Protein AF-A0A536P369-F1 (afdb_monomer_lite)

Secondary structure (DSSP, 8-state):
-HHHHHHHHHHHHHHHHHHHHTTBSS---HHHHHHHHHHHHHHHHHHHHH--SHHHHHHHHHHHHHHHHHHHHHS-BS---HHHHHHHHHHHHHHHHHHHHHHHHHHHT---HHHHHTHHHHHHHHHHHHHHHHHHHHHHHHHHS------PPP-

Structure (mmCIF, N/CA/C/O backbone):
data_AF-A0A536P369-F1
#
_entry.id   AF-A0A536P369-F1
#
loop_
_atom_site.group_PDB
_atom_site.id
_atom_site.type_symbol
_atom_site.label_atom_id
_atom_site.label_alt_id
_atom_site.label_comp_id
_atom_site.label_asym_id
_atom_site.label_entity_id
_atom_site.label_seq_id
_atom_site.pdbx_PDB_ins_code
_atom_site.Cartn_x
_atom_site.Cartn_y
_atom_site.Cartn_z
_atom_site.occupancy
_atom_site.B_iso_or_equiv
_atom_site.auth_seq_id
_atom_site.auth_comp_id
_atom_site.auth_asym_id
_atom_site.auth_atom_id
_atom_site.pdbx_PDB_model_num
ATOM 1 N N . MET A 1 1 ? -15.342 5.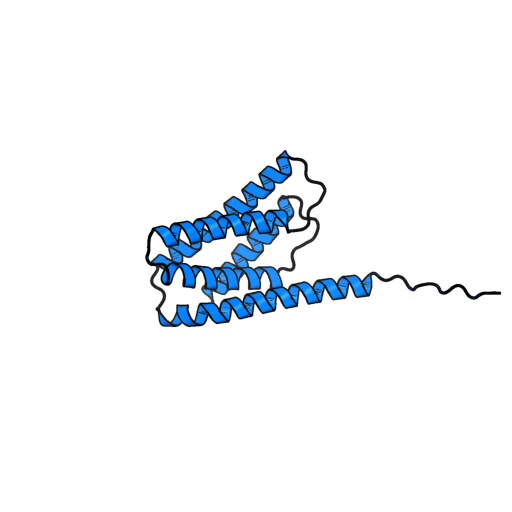474 8.634 1.00 61.41 1 MET A N 1
ATOM 2 C CA . MET A 1 1 ? -15.279 5.214 7.171 1.00 61.41 1 MET A CA 1
ATOM 3 C C . MET A 1 1 ? -14.643 6.342 6.359 1.00 61.41 1 MET A C 1
ATOM 5 O O . MET A 1 1 ? -13.577 6.105 5.811 1.00 61.41 1 MET A O 1
ATOM 9 N N . ALA A 1 2 ? -15.211 7.557 6.303 1.00 72.25 2 ALA A N 1
ATOM 10 C CA . ALA A 1 2 ? -14.681 8.657 5.470 1.00 72.25 2 ALA A CA 1
ATOM 11 C C . ALA A 1 2 ? -13.177 8.937 5.672 1.00 72.25 2 ALA A C 1
ATOM 13 O O . ALA A 1 2 ? -12.438 9.120 4.711 1.00 72.25 2 ALA A O 1
ATOM 14 N N . ARG A 1 3 ? -12.695 8.865 6.918 1.00 73.44 3 ARG A N 1
ATOM 15 C CA . ARG A 1 3 ? -11.269 9.004 7.244 1.00 73.44 3 ARG A CA 1
ATOM 16 C C . ARG A 1 3 ? -10.388 7.880 6.681 1.00 73.44 3 ARG A C 1
ATOM 18 O O . ARG A 1 3 ? -9.329 8.175 6.153 1.00 73.44 3 ARG A O 1
ATOM 25 N N . ALA A 1 4 ? -10.826 6.622 6.747 1.00 73.19 4 ALA A N 1
ATOM 26 C CA . ALA A 1 4 ? -10.079 5.486 6.190 1.00 73.19 4 ALA A CA 1
ATOM 27 C C . ALA A 1 4 ? -10.046 5.522 4.652 1.00 73.19 4 ALA A C 1
ATOM 29 O O . ALA A 1 4 ? -9.069 5.108 4.034 1.00 73.19 4 ALA A O 1
ATOM 30 N N . VAL A 1 5 ? -11.102 6.057 4.028 1.00 75.75 5 VAL A N 1
ATOM 31 C CA . VAL A 1 5 ? -11.119 6.331 2.586 1.00 75.75 5 VAL A CA 1
ATOM 32 C C . VAL A 1 5 ? -10.119 7.433 2.247 1.00 75.75 5 VAL A C 1
ATOM 34 O O . VAL A 1 5 ? -9.300 7.236 1.359 1.00 75.75 5 VAL A O 1
ATOM 37 N N . LEU A 1 6 ? -10.121 8.551 2.984 1.00 76.56 6 LEU A N 1
ATOM 38 C CA . LEU A 1 6 ? -9.133 9.621 2.809 1.00 76.56 6 LEU A CA 1
ATOM 39 C C . LEU A 1 6 ? -7.701 9.104 2.983 1.00 76.56 6 LEU A C 1
ATOM 41 O O . LEU A 1 6 ? -6.860 9.387 2.141 1.00 76.56 6 LEU A O 1
ATOM 45 N N . GLU A 1 7 ? -7.436 8.298 4.011 1.00 80.06 7 GLU A N 1
ATOM 46 C CA . GLU A 1 7 ? -6.123 7.680 4.228 1.00 80.06 7 GLU A CA 1
ATOM 47 C C . GLU A 1 7 ? -5.754 6.714 3.095 1.00 80.06 7 GLU A C 1
ATOM 49 O O . GLU A 1 7 ? -4.629 6.738 2.602 1.00 80.06 7 GLU A O 1
ATOM 54 N N . GLY A 1 8 ? -6.704 5.916 2.606 1.00 80.31 8 GLY A N 1
ATOM 55 C CA . GLY A 1 8 ? -6.472 5.070 1.437 1.00 80.31 8 GLY A CA 1
ATOM 56 C C . GLY A 1 8 ? -6.170 5.870 0.170 1.00 80.31 8 GLY A C 1
ATOM 57 O O . GLY A 1 8 ? -5.311 5.471 -0.613 1.00 80.31 8 GLY A O 1
ATOM 58 N N . VAL A 1 9 ? -6.810 7.028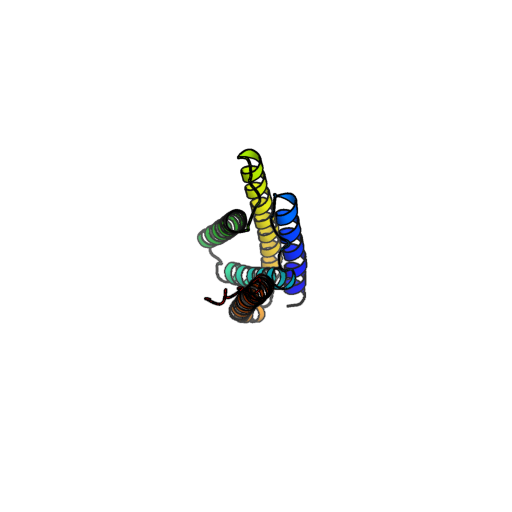 -0.017 1.00 82.62 9 VAL A N 1
ATOM 59 C CA . VAL A 1 9 ? -6.515 7.947 -1.124 1.00 82.62 9 VAL A CA 1
ATOM 60 C C . VAL A 1 9 ? -5.127 8.565 -0.968 1.00 82.62 9 VAL A C 1
ATOM 62 O O . VAL A 1 9 ? -4.339 8.506 -1.912 1.00 82.62 9 VAL A O 1
ATOM 65 N N . THR A 1 10 ? -4.788 9.106 0.206 1.00 84.00 10 THR A N 1
ATOM 66 C CA . THR A 1 10 ? -3.491 9.763 0.434 1.00 84.00 10 THR A CA 1
ATOM 67 C C . THR A 1 10 ? -2.337 8.777 0.322 1.00 84.00 10 THR A C 1
ATOM 69 O O . THR A 1 10 ? -1.383 9.027 -0.414 1.00 84.00 10 THR A O 1
ATOM 72 N N . PHE A 1 11 ? -2.429 7.627 0.989 1.00 86.00 11 PHE A N 1
ATOM 73 C CA . PHE A 1 11 ? -1.375 6.619 0.942 1.00 86.00 11 PHE A CA 1
ATOM 74 C C . PHE A 1 11 ? -1.366 5.837 -0.371 1.00 86.00 11 PHE A C 1
ATOM 76 O O . PHE A 1 11 ? -0.297 5.443 -0.824 1.00 86.00 11 PHE A O 1
ATOM 83 N N . GLY A 1 12 ? -2.512 5.668 -1.036 1.00 83.88 12 GLY A N 1
ATOM 84 C CA . GLY A 1 12 ? -2.571 5.114 -2.388 1.00 83.88 12 GLY A CA 1
ATOM 85 C C . GLY A 1 12 ? -1.884 6.017 -3.416 1.00 83.88 12 GLY A C 1
ATOM 86 O O . GLY A 1 12 ? -1.165 5.518 -4.284 1.00 83.88 12 GLY A O 1
ATOM 87 N N . ALA A 1 13 ? -2.045 7.338 -3.290 1.00 83.31 13 ALA A N 1
ATOM 88 C CA . ALA A 1 13 ? -1.331 8.317 -4.105 1.00 83.31 13 ALA A CA 1
ATOM 89 C C . ALA A 1 13 ? 0.171 8.344 -3.780 1.00 83.31 13 ALA A C 1
ATOM 91 O O . ALA A 1 13 ? 0.992 8.309 -4.695 1.00 83.31 13 ALA A O 1
ATOM 92 N N . ALA A 1 14 ? 0.540 8.328 -2.494 1.00 85.50 14 ALA A N 1
ATOM 93 C CA . ALA A 1 14 ? 1.938 8.268 -2.069 1.00 85.50 14 ALA A CA 1
ATOM 94 C C . ALA A 1 14 ? 2.630 6.982 -2.551 1.00 85.50 14 ALA A C 1
ATOM 96 O O . ALA A 1 14 ? 3.742 7.039 -3.063 1.00 85.50 14 ALA A O 1
ATOM 97 N N . LEU A 1 15 ? 1.951 5.833 -2.480 1.00 86.62 15 LEU A N 1
ATOM 98 C CA . LEU A 1 15 ? 2.443 4.560 -3.009 1.00 86.62 15 LEU A CA 1
ATOM 99 C C . LEU A 1 15 ? 2.676 4.627 -4.522 1.00 86.62 15 LEU A C 1
ATOM 101 O O . LEU A 1 15 ? 3.707 4.168 -5.013 1.00 86.62 15 LEU A O 1
ATOM 105 N N . ALA A 1 16 ? 1.736 5.217 -5.266 1.00 85.44 16 ALA A N 1
ATOM 106 C CA . ALA A 1 16 ? 1.886 5.427 -6.703 1.00 85.44 16 ALA A CA 1
ATOM 107 C C . ALA A 1 16 ? 3.068 6.348 -7.031 1.00 85.44 16 ALA A C 1
ATOM 109 O O . ALA A 1 16 ? 3.819 6.057 -7.963 1.00 85.44 16 ALA A O 1
ATOM 110 N N . LEU A 1 17 ? 3.270 7.405 -6.241 1.00 85.06 17 LEU A N 1
ATOM 111 C CA . LEU A 1 17 ? 4.402 8.313 -6.383 1.00 85.06 17 LEU A CA 1
ATOM 112 C C . LEU A 1 17 ? 5.731 7.606 -6.097 1.00 85.06 17 LEU A C 1
ATOM 114 O O . LEU A 1 17 ? 6.621 7.642 -6.942 1.00 85.06 17 LEU A O 1
ATOM 118 N N . VAL A 1 18 ? 5.845 6.913 -4.957 1.00 86.50 18 VAL A N 1
ATOM 119 C CA . VAL A 1 18 ? 7.043 6.144 -4.581 1.00 86.50 18 VAL A CA 1
ATOM 120 C C . VAL A 1 18 ? 7.365 5.109 -5.653 1.00 86.50 18 VAL A C 1
ATOM 122 O O . VAL A 1 18 ? 8.519 4.984 -6.061 1.00 86.50 18 VAL A O 1
ATOM 125 N N . HIS A 1 19 ? 6.358 4.409 -6.182 1.00 86.50 19 HIS A N 1
ATOM 126 C CA . HIS A 1 19 ? 6.558 3.472 -7.282 1.00 86.50 19 HIS A CA 1
ATOM 127 C C . HIS A 1 19 ? 7.084 4.160 -8.551 1.00 86.50 19 HIS A C 1
ATOM 129 O O . HIS A 1 19 ? 8.002 3.637 -9.180 1.00 86.50 19 HIS A O 1
ATOM 135 N N . ALA A 1 20 ? 6.542 5.326 -8.912 1.00 84.19 20 ALA A N 1
ATOM 136 C CA . ALA A 1 20 ? 6.959 6.070 -10.098 1.00 84.19 20 ALA A CA 1
ATOM 137 C C . ALA A 1 20 ? 8.410 6.574 -10.002 1.00 84.19 20 ALA A C 1
ATOM 139 O O . ALA A 1 20 ? 9.172 6.400 -10.952 1.00 84.19 20 ALA A O 1
ATOM 140 N N . ILE A 1 21 ? 8.812 7.138 -8.858 1.00 85.56 21 ILE A N 1
ATOM 141 C CA . ILE A 1 21 ? 10.167 7.688 -8.667 1.00 85.56 21 ILE A CA 1
ATOM 142 C C . ILE A 1 21 ? 11.232 6.601 -8.466 1.00 85.56 21 ILE A C 1
ATOM 144 O O . ILE A 1 21 ? 12.400 6.823 -8.763 1.00 85.56 21 ILE A O 1
ATOM 148 N N . SER A 1 22 ? 10.841 5.407 -8.009 1.00 83.81 22 SER A N 1
ATOM 149 C CA . SER A 1 22 ? 11.753 4.279 -7.748 1.00 83.81 22 SER A CA 1
ATOM 150 C C . SER A 1 22 ? 11.860 3.287 -8.915 1.00 83.81 22 SER A C 1
ATOM 152 O O . SER A 1 22 ? 12.077 2.091 -8.711 1.00 83.81 22 SER A O 1
ATOM 154 N N . GLY A 1 23 ? 11.665 3.758 -10.150 1.00 78.94 23 GLY A N 1
ATOM 155 C CA . GLY A 1 23 ? 11.860 2.947 -11.357 1.00 78.94 23 GLY A CA 1
ATOM 156 C C . GLY A 1 23 ? 10.687 2.032 -11.724 1.00 78.94 23 GLY A C 1
ATOM 157 O O . GLY A 1 23 ? 10.885 1.004 -12.380 1.00 78.94 23 GLY A O 1
ATOM 158 N N . GLY A 1 24 ? 9.465 2.381 -11.314 1.00 82.00 24 GLY A N 1
ATOM 159 C CA . GLY A 1 24 ? 8.243 1.672 -11.687 1.00 82.00 24 GLY A CA 1
ATOM 160 C C . GLY A 1 24 ? 8.047 1.593 -13.201 1.00 82.00 24 GLY A C 1
ATOM 161 O O . GLY A 1 24 ? 8.192 2.579 -13.929 1.00 82.00 24 GLY A O 1
ATOM 162 N N . ARG A 1 25 ? 7.731 0.394 -13.699 1.00 82.69 25 ARG A N 1
ATOM 163 C CA . ARG A 1 25 ? 7.597 0.156 -15.144 1.00 82.69 25 ARG A CA 1
ATOM 164 C C . ARG A 1 25 ? 6.253 0.633 -15.695 1.00 82.69 25 ARG A C 1
ATOM 166 O O . ARG A 1 25 ? 6.193 1.047 -16.850 1.00 82.69 25 ARG A O 1
ATOM 173 N N . PHE A 1 26 ? 5.198 0.582 -14.882 1.00 79.81 26 PHE A N 1
ATOM 174 C CA . PHE A 1 26 ? 3.829 0.916 -15.274 1.00 79.81 26 PHE A CA 1
ATOM 175 C C . PHE A 1 26 ? 3.146 1.779 -14.212 1.00 79.81 26 PHE A C 1
ATOM 177 O O . PHE A 1 26 ? 3.434 1.663 -13.024 1.00 79.81 26 PHE A O 1
ATOM 184 N N . ALA A 1 27 ? 2.195 2.615 -14.633 1.00 77.88 27 ALA A N 1
ATOM 185 C CA . ALA A 1 27 ? 1.363 3.362 -13.698 1.00 77.88 27 ALA A CA 1
ATOM 186 C C . ALA A 1 27 ? 0.463 2.406 -12.899 1.00 77.88 27 ALA A C 1
ATOM 188 O O . ALA A 1 27 ? -0.236 1.565 -13.477 1.00 77.88 27 ALA A O 1
ATOM 189 N N . LEU A 1 28 ? 0.455 2.557 -11.573 1.00 81.50 28 LEU A N 1
ATOM 190 C CA . LEU A 1 28 ? -0.405 1.750 -10.716 1.00 81.50 28 LEU A CA 1
ATOM 191 C C . LEU A 1 28 ? -1.889 2.073 -10.968 1.00 81.50 28 LEU A C 1
ATOM 193 O O . LEU A 1 28 ? -2.254 3.231 -11.195 1.00 81.50 28 LEU A O 1
ATOM 197 N N . PRO A 1 29 ? -2.781 1.068 -10.931 1.00 82.12 29 PRO A N 1
ATOM 198 C CA . PRO A 1 29 ? -4.215 1.299 -11.023 1.00 82.12 29 PRO A CA 1
ATOM 199 C C . PRO A 1 29 ? -4.719 2.016 -9.762 1.00 82.12 29 PRO A C 1
ATOM 201 O O . PRO A 1 29 ? -5.038 1.353 -8.780 1.00 82.12 29 PRO A O 1
ATOM 204 N N . LEU A 1 30 ? -4.838 3.352 -9.821 1.00 77.81 30 LEU A N 1
ATOM 205 C CA . LEU A 1 30 ? -5.187 4.200 -8.669 1.00 77.81 30 LEU A CA 1
ATOM 206 C C . LEU A 1 30 ? -6.393 3.688 -7.873 1.00 77.81 30 LEU A C 1
ATOM 208 O O . LEU A 1 30 ? -6.336 3.620 -6.660 1.00 77.81 30 LEU A O 1
ATOM 212 N N . VAL A 1 31 ? -7.475 3.285 -8.544 1.00 77.56 31 VAL A N 1
ATOM 213 C CA . VAL A 1 31 ? -8.687 2.797 -7.859 1.00 77.56 31 VAL A CA 1
ATOM 214 C C . VAL A 1 31 ? -8.421 1.516 -7.061 1.00 77.56 31 VAL A C 1
ATOM 216 O O . VAL A 1 31 ? -8.923 1.356 -5.954 1.00 77.56 31 VAL A O 1
ATOM 219 N N . ALA A 1 32 ? -7.627 0.595 -7.609 1.00 77.62 32 ALA A N 1
ATOM 220 C CA . ALA A 1 32 ? -7.300 -0.643 -6.913 1.00 77.62 32 ALA A CA 1
ATOM 221 C C . ALA A 1 32 ? -6.295 -0.391 -5.781 1.00 77.62 32 ALA A C 1
ATOM 223 O O . ALA A 1 32 ? -6.427 -0.986 -4.716 1.00 77.62 32 ALA A O 1
ATOM 224 N N . THR A 1 33 ? -5.326 0.512 -5.971 1.00 81.56 33 THR A N 1
ATOM 225 C CA . THR A 1 33 ? -4.373 0.856 -4.910 1.00 81.56 33 THR A CA 1
ATOM 226 C C . THR A 1 33 ? -5.038 1.604 -3.765 1.00 81.56 33 THR A C 1
ATOM 228 O O . THR A 1 33 ? -4.754 1.291 -2.615 1.00 81.56 33 THR A O 1
ATOM 231 N N . THR A 1 34 ? -5.952 2.536 -4.038 1.00 83.69 34 THR A N 1
ATOM 232 C CA . THR A 1 34 ? -6.676 3.239 -2.974 1.00 83.69 34 THR A CA 1
ATOM 233 C C . THR A 1 34 ? -7.595 2.302 -2.203 1.00 83.69 34 THR A C 1
ATOM 235 O O . THR A 1 34 ? -7.555 2.339 -0.977 1.00 83.69 34 THR A O 1
ATOM 238 N N . LEU A 1 35 ? -8.336 1.401 -2.872 1.00 82.50 35 LEU A N 1
ATOM 239 C CA . LEU A 1 35 ? -9.090 0.357 -2.163 1.00 82.50 35 LEU A CA 1
ATOM 240 C C . LEU A 1 35 ? -8.153 -0.494 -1.293 1.00 82.50 35 LEU A C 1
ATOM 242 O O . LEU A 1 35 ? -8.411 -0.654 -0.104 1.00 82.50 35 LEU A O 1
ATOM 246 N N . ALA A 1 36 ? -7.056 -1.011 -1.854 1.00 82.81 36 ALA A N 1
ATOM 247 C CA . ALA A 1 36 ? -6.123 -1.852 -1.104 1.00 82.81 36 ALA A CA 1
ATOM 248 C C . ALA A 1 36 ? -5.590 -1.139 0.149 1.00 82.81 36 ALA A C 1
ATOM 250 O O . ALA A 1 36 ? -5.583 -1.731 1.227 1.00 82.81 36 ALA A O 1
ATOM 251 N N . MET A 1 37 ? -5.227 0.143 0.031 1.00 84.81 37 MET A N 1
ATOM 252 C CA . MET A 1 37 ? -4.762 0.941 1.168 1.00 84.81 37 MET A CA 1
ATOM 253 C C . MET A 1 37 ? -5.882 1.229 2.173 1.00 84.81 37 MET A C 1
ATOM 255 O O . MET A 1 37 ? -5.645 1.121 3.371 1.00 84.81 37 MET A O 1
ATOM 259 N N . THR A 1 38 ? -7.114 1.505 1.729 1.00 82.81 38 THR A N 1
ATOM 260 C CA . THR A 1 38 ? -8.269 1.639 2.637 1.00 82.81 38 THR A CA 1
ATOM 261 C C . THR A 1 38 ? -8.513 0.351 3.425 1.00 82.81 38 THR A C 1
ATOM 263 O O . THR A 1 38 ? -8.736 0.404 4.634 1.00 82.81 38 THR A O 1
ATOM 266 N N . GLY A 1 39 ? -8.444 -0.810 2.769 1.00 80.94 39 GLY A N 1
ATOM 267 C CA . GLY A 1 39 ? -8.556 -2.104 3.438 1.00 80.94 39 GLY A CA 1
ATOM 268 C C . GLY A 1 39 ? -7.408 -2.348 4.420 1.00 80.94 39 GLY A C 1
ATOM 269 O O . GLY A 1 39 ? -7.650 -2.706 5.569 1.00 80.94 39 GLY A O 1
ATOM 270 N N . ALA A 1 40 ? -6.165 -2.072 4.019 1.00 83.88 40 ALA A N 1
ATOM 271 C CA . ALA A 1 40 ? -5.006 -2.188 4.903 1.00 83.88 40 ALA A CA 1
ATOM 272 C C . ALA A 1 40 ? -5.142 -1.304 6.157 1.00 83.88 40 ALA A C 1
ATOM 274 O O . ALA A 1 40 ? -4.899 -1.785 7.264 1.00 83.88 40 ALA A O 1
ATOM 275 N N . SER A 1 41 ? -5.608 -0.056 6.009 1.00 81.88 41 SER A N 1
ATOM 276 C CA . SER A 1 41 ? -5.870 0.848 7.138 1.00 81.88 41 SER A CA 1
ATOM 277 C C . SER A 1 41 ? -6.881 0.251 8.113 1.00 81.88 41 SER A C 1
ATOM 279 O O . SER A 1 41 ? -6.643 0.228 9.318 1.00 81.88 41 SER A O 1
ATOM 281 N N . LEU A 1 42 ? -8.003 -0.260 7.600 1.00 80.50 42 LEU A N 1
ATOM 282 C CA . LEU A 1 42 ? -9.053 -0.863 8.420 1.00 80.50 42 LEU A CA 1
ATOM 283 C C . LEU A 1 42 ? -8.562 -2.126 9.154 1.00 80.50 42 LEU A C 1
ATOM 285 O O . LEU A 1 42 ? -8.832 -2.266 10.348 1.00 80.50 42 LEU A O 1
ATOM 289 N N . LEU A 1 43 ? -7.807 -3.004 8.479 1.00 82.06 43 LEU A N 1
ATOM 290 C CA . LEU A 1 43 ? -7.216 -4.203 9.094 1.00 82.06 43 LEU A CA 1
ATOM 291 C C . LEU A 1 43 ? -6.229 -3.853 10.203 1.00 82.06 43 LEU A C 1
ATOM 293 O O . LEU A 1 43 ? -6.303 -4.439 11.278 1.00 82.06 43 LEU A O 1
ATOM 297 N N . LEU A 1 44 ? -5.319 -2.908 9.962 1.00 80.44 44 LEU A N 1
ATOM 298 C CA . LEU A 1 44 ? -4.313 -2.517 10.949 1.00 80.44 44 LEU A CA 1
ATOM 299 C C . LEU A 1 44 ? -4.941 -1.842 12.166 1.00 80.44 44 LEU A C 1
ATOM 301 O O . LEU A 1 44 ? -4.557 -2.157 13.288 1.00 80.44 44 LEU A O 1
ATOM 305 N N . ILE A 1 45 ? -5.932 -0.964 11.969 1.00 79.00 45 ILE A N 1
ATOM 306 C CA . ILE A 1 45 ? -6.675 -0.359 13.085 1.00 79.00 45 ILE A CA 1
ATOM 307 C C . ILE A 1 45 ? -7.343 -1.453 13.924 1.00 79.00 45 ILE A C 1
ATOM 309 O O . ILE A 1 45 ? -7.290 -1.398 15.152 1.00 79.00 45 ILE A O 1
ATOM 313 N N . ALA A 1 46 ? -7.942 -2.455 13.278 1.00 79.31 46 ALA A N 1
ATOM 314 C CA . ALA A 1 46 ? -8.550 -3.574 13.983 1.00 79.31 46 ALA A CA 1
ATOM 315 C C . ALA A 1 46 ? -7.523 -4.427 14.734 1.00 79.31 46 ALA A C 1
ATOM 317 O O . ALA A 1 46 ? -7.698 -4.662 15.929 1.00 79.31 46 ALA A O 1
ATOM 318 N N . LEU A 1 47 ? -6.420 -4.803 14.080 1.00 77.50 47 LEU A N 1
ATOM 319 C CA . LEU A 1 47 ? -5.342 -5.568 14.705 1.00 77.50 47 LEU A CA 1
ATOM 320 C C . LEU A 1 47 ? -4.773 -4.837 15.923 1.00 77.50 47 LEU A C 1
ATOM 322 O O . LEU A 1 47 ? -4.688 -5.416 16.997 1.00 77.50 47 LEU A O 1
ATOM 326 N N . VAL A 1 48 ? -4.414 -3.560 15.788 1.00 78.12 48 VAL A N 1
ATOM 327 C CA . VAL A 1 48 ? -3.801 -2.791 16.884 1.00 78.12 48 VAL A CA 1
ATOM 328 C C . VAL A 1 48 ? -4.725 -2.714 18.103 1.00 78.12 48 VAL A C 1
ATOM 330 O O . VAL A 1 48 ? -4.243 -2.728 19.232 1.00 78.12 48 VAL A O 1
ATOM 333 N N . ARG A 1 49 ? -6.049 -2.676 17.907 1.00 74.69 49 ARG A N 1
ATOM 334 C CA . ARG A 1 49 ? -7.010 -2.665 19.021 1.00 74.69 49 ARG A CA 1
ATOM 335 C C . ARG A 1 49 ? -7.216 -4.027 19.674 1.00 74.69 49 ARG A C 1
ATOM 337 O O . ARG A 1 49 ? -7.419 -4.075 20.882 1.00 74.69 49 ARG A O 1
ATOM 344 N N . GLU A 1 50 ? -7.169 -5.108 18.901 1.00 72.81 50 GLU A N 1
ATOM 345 C CA . GLU A 1 50 ? -7.274 -6.478 19.425 1.00 72.81 50 GLU A CA 1
ATOM 346 C C . GLU A 1 50 ? -5.993 -6.890 20.184 1.00 72.81 50 GLU A C 1
ATOM 348 O O . GLU A 1 50 ? -6.010 -7.734 21.081 1.00 72.81 50 GLU A O 1
ATOM 353 N N . LEU A 1 51 ? -4.855 -6.288 19.829 1.00 69.38 51 LEU A N 1
ATOM 354 C CA . LEU A 1 51 ? -3.525 -6.657 20.302 1.00 69.38 51 LEU A CA 1
ATOM 355 C C . LEU A 1 51 ? -3.045 -5.722 21.425 1.00 69.38 51 LEU A C 1
ATOM 357 O O . LEU A 1 51 ? -2.012 -5.074 21.310 1.00 69.38 51 LEU A O 1
ATOM 361 N N . ALA A 1 52 ? -3.753 -5.698 22.557 1.00 58.69 52 ALA A N 1
ATOM 362 C CA . ALA A 1 52 ? -3.387 -4.917 23.753 1.00 58.69 52 ALA A CA 1
ATOM 363 C C . ALA A 1 52 ? -2.092 -5.386 24.480 1.00 58.69 52 ALA A C 1
ATOM 365 O O . ALA A 1 52 ? -1.845 -5.005 25.619 1.00 58.69 52 ALA A O 1
ATOM 366 N N . SER A 1 53 ? -1.263 -6.229 23.855 1.00 67.44 53 SER A N 1
ATOM 367 C CA . SER A 1 53 ? -0.062 -6.848 24.438 1.00 67.44 53 SER A CA 1
ATOM 368 C C . SER A 1 53 ? 1.204 -6.370 23.714 1.00 67.44 53 SER A C 1
ATOM 370 O O . SER A 1 53 ? 1.277 -6.424 22.487 1.00 67.44 53 SER A O 1
ATOM 372 N N . GLU A 1 54 ? 2.235 -5.959 24.465 1.00 62.78 54 GLU A N 1
ATOM 373 C CA . GLU A 1 54 ? 3.489 -5.389 23.927 1.00 62.78 54 GLU A CA 1
ATOM 374 C C . GLU A 1 54 ? 4.185 -6.279 22.885 1.00 62.78 54 GLU A C 1
ATOM 376 O O . GLU A 1 54 ? 4.589 -5.800 21.825 1.00 62.78 54 GLU A O 1
ATOM 381 N N . ARG A 1 55 ? 4.266 -7.597 23.126 1.00 62.97 55 ARG A N 1
ATOM 382 C CA . ARG A 1 55 ? 4.872 -8.547 22.170 1.00 62.97 55 ARG A CA 1
ATOM 383 C C . ARG A 1 55 ? 4.121 -8.596 20.838 1.00 62.97 55 ARG A C 1
ATOM 385 O O . ARG A 1 55 ? 4.729 -8.808 19.791 1.00 62.97 55 ARG A O 1
ATOM 392 N N . ARG A 1 56 ? 2.802 -8.393 20.865 1.00 67.12 56 ARG A N 1
ATOM 393 C CA . ARG A 1 56 ? 1.952 -8.412 19.670 1.00 67.12 56 ARG A CA 1
ATOM 394 C C . ARG A 1 56 ? 2.030 -7.096 18.892 1.00 67.12 56 ARG A C 1
ATOM 396 O O . ARG A 1 56 ? 1.985 -7.142 17.667 1.00 67.12 56 ARG A O 1
ATOM 403 N N . SER A 1 57 ? 2.269 -5.964 19.558 1.00 70.69 57 SER A N 1
ATOM 404 C CA . SER A 1 57 ? 2.598 -4.696 18.884 1.00 70.69 57 SER A CA 1
ATOM 405 C C . SER A 1 57 ? 3.878 -4.801 18.050 1.00 70.69 57 SER A C 1
ATOM 407 O O . SER A 1 57 ? 3.889 -4.364 16.901 1.00 70.69 57 SER A O 1
ATOM 409 N N . GLY A 1 58 ? 4.923 -5.462 18.566 1.00 76.81 58 GLY A N 1
ATOM 410 C CA . GLY A 1 58 ? 6.149 -5.731 17.800 1.00 76.81 58 GLY A CA 1
ATOM 411 C C . GLY A 1 58 ? 5.896 -6.532 16.516 1.00 76.81 58 GLY A C 1
ATOM 412 O O . GLY A 1 58 ? 6.444 -6.212 15.462 1.00 76.81 58 GLY A O 1
ATOM 413 N N . ALA A 1 59 ? 4.999 -7.522 16.575 1.00 80.75 59 ALA A N 1
ATOM 414 C CA . ALA A 1 59 ? 4.626 -8.325 15.411 1.00 80.75 59 ALA A CA 1
ATOM 415 C C . ALA A 1 59 ? 3.895 -7.506 14.332 1.00 80.75 59 ALA A C 1
ATOM 417 O O . ALA A 1 59 ? 4.153 -7.704 13.147 1.00 80.75 59 ALA A O 1
ATOM 418 N N . VAL A 1 60 ? 3.029 -6.558 14.716 1.00 82.94 60 VAL A N 1
ATOM 419 C CA . VAL A 1 60 ? 2.349 -5.659 13.761 1.00 82.94 60 VAL A CA 1
ATOM 420 C C . VAL A 1 60 ? 3.347 -4.751 13.054 1.00 82.94 60 VAL A C 1
ATOM 422 O O . VAL A 1 60 ? 3.268 -4.581 11.836 1.00 82.94 60 VAL A O 1
ATOM 425 N N . ILE A 1 61 ? 4.305 -4.201 13.804 1.00 84.75 61 ILE A N 1
ATOM 426 C CA . ILE A 1 61 ? 5.376 -3.370 13.246 1.00 84.75 61 ILE A CA 1
ATOM 427 C C . ILE A 1 61 ? 6.161 -4.189 12.213 1.00 84.75 61 ILE A C 1
ATOM 429 O O . ILE A 1 61 ? 6.230 -3.802 11.045 1.00 84.75 61 ILE A O 1
ATOM 433 N N . ALA A 1 62 ? 6.664 -5.362 12.610 1.00 86.12 62 ALA A N 1
ATOM 434 C CA . ALA A 1 62 ? 7.432 -6.242 11.732 1.00 86.12 62 ALA A CA 1
ATOM 435 C C . ALA A 1 62 ? 6.639 -6.662 10.482 1.00 86.12 62 ALA A C 1
ATOM 437 O O . ALA A 1 62 ? 7.166 -6.600 9.372 1.00 86.12 62 ALA A O 1
ATOM 438 N N . ALA A 1 63 ? 5.361 -7.023 10.636 1.00 85.12 63 ALA A N 1
ATOM 439 C CA . ALA A 1 63 ? 4.497 -7.407 9.523 1.00 85.12 63 ALA A CA 1
ATOM 440 C C . ALA A 1 63 ? 4.262 -6.253 8.535 1.00 85.12 63 ALA A C 1
ATOM 442 O O . ALA A 1 63 ? 4.265 -6.474 7.326 1.00 85.12 63 ALA A O 1
ATOM 443 N N . THR A 1 64 ? 4.102 -5.022 9.028 1.00 85.94 64 THR A N 1
ATOM 444 C CA . THR A 1 64 ? 3.886 -3.840 8.174 1.00 85.94 64 THR A CA 1
ATOM 445 C C . THR A 1 64 ? 5.148 -3.503 7.377 1.00 85.94 64 THR A C 1
ATOM 447 O O . THR A 1 64 ? 5.070 -3.263 6.171 1.00 85.94 64 THR A O 1
ATOM 450 N N . PHE A 1 65 ? 6.321 -3.558 8.015 1.00 87.56 65 PHE A N 1
ATOM 451 C CA . PHE A 1 65 ? 7.602 -3.380 7.325 1.00 87.56 65 PHE A CA 1
ATOM 452 C C . PHE A 1 65 ? 7.858 -4.482 6.294 1.00 87.56 65 PHE A C 1
ATOM 454 O O . PHE A 1 65 ? 8.204 -4.185 5.150 1.00 87.56 65 PHE A O 1
ATOM 461 N N . ALA A 1 66 ? 7.628 -5.745 6.665 1.00 86.81 66 ALA A N 1
ATOM 462 C CA . ALA A 1 66 ? 7.754 -6.872 5.749 1.00 86.81 66 ALA A CA 1
ATOM 463 C C . ALA A 1 66 ? 6.817 -6.716 4.542 1.00 86.81 66 ALA A C 1
ATOM 465 O O . ALA A 1 66 ? 7.251 -6.893 3.407 1.00 86.81 66 ALA A O 1
ATOM 466 N N . ALA A 1 67 ? 5.563 -6.303 4.761 1.00 85.94 67 ALA A N 1
ATOM 467 C CA . ALA A 1 67 ? 4.624 -6.020 3.680 1.00 85.94 67 ALA A CA 1
ATOM 468 C C . ALA A 1 67 ? 5.130 -4.898 2.755 1.00 85.94 67 ALA A C 1
ATOM 470 O O . ALA A 1 67 ? 5.073 -5.053 1.537 1.00 85.94 67 ALA A O 1
ATOM 471 N N . GLY A 1 68 ? 5.684 -3.810 3.304 1.00 85.56 68 GLY A N 1
ATOM 472 C CA . GLY A 1 68 ? 6.294 -2.734 2.514 1.00 85.56 68 GLY A CA 1
ATOM 473 C C . GLY A 1 68 ? 7.438 -3.224 1.620 1.00 85.56 68 GLY A C 1
ATOM 474 O O . GLY A 1 68 ? 7.467 -2.917 0.427 1.00 85.56 68 GLY A O 1
ATOM 475 N N . ILE A 1 69 ? 8.332 -4.053 2.167 1.00 87.44 69 ILE A N 1
ATOM 476 C CA . ILE A 1 69 ? 9.445 -4.668 1.425 1.00 87.44 69 ILE A CA 1
ATOM 477 C C . ILE A 1 69 ? 8.926 -5.611 0.335 1.00 87.44 69 ILE A C 1
ATOM 479 O O . ILE A 1 69 ? 9.360 -5.529 -0.813 1.00 87.44 69 ILE A O 1
ATOM 483 N N . VAL A 1 70 ? 7.962 -6.476 0.658 1.00 89.00 70 VAL A N 1
ATOM 484 C CA . VAL A 1 70 ? 7.357 -7.397 -0.315 1.00 89.00 70 VAL A CA 1
ATOM 485 C C . VAL A 1 70 ? 6.717 -6.619 -1.463 1.00 89.00 70 VAL A C 1
ATOM 487 O O . VAL A 1 70 ? 6.955 -6.939 -2.625 1.00 89.00 70 VAL A O 1
ATOM 490 N N . VAL A 1 71 ? 5.964 -5.555 -1.169 1.00 87.06 71 VAL A N 1
ATOM 491 C CA . VAL A 1 71 ? 5.373 -4.686 -2.197 1.00 87.06 71 VAL A CA 1
ATOM 492 C C . VAL A 1 71 ? 6.465 -4.043 -3.057 1.00 87.06 71 VAL A C 1
ATOM 494 O O . VAL A 1 71 ? 6.341 -4.031 -4.282 1.00 87.06 71 VAL A O 1
ATOM 497 N N . ALA A 1 72 ? 7.560 -3.567 -2.457 1.00 85.62 72 ALA A N 1
ATOM 498 C CA . ALA A 1 72 ? 8.682 -2.999 -3.200 1.00 85.62 72 ALA A CA 1
ATOM 499 C C . ALA A 1 72 ? 9.258 -3.990 -4.225 1.00 85.62 72 ALA A C 1
ATOM 501 O O . ALA A 1 72 ? 9.528 -3.599 -5.364 1.00 85.62 72 ALA A O 1
ATOM 502 N N . LEU A 1 73 ? 9.401 -5.260 -3.836 1.00 87.50 73 LEU A N 1
ATOM 503 C CA . LEU A 1 73 ? 9.988 -6.321 -4.658 1.00 87.50 73 LEU A CA 1
ATOM 504 C C . LEU A 1 73 ? 9.024 -6.880 -5.715 1.00 87.50 73 LEU A C 1
ATOM 506 O O . LEU A 1 73 ? 9.447 -7.199 -6.821 1.00 87.50 73 LEU A O 1
ATOM 510 N N . VAL A 1 74 ? 7.734 -6.993 -5.394 1.00 87.50 74 VAL A N 1
ATOM 511 C CA . VAL A 1 74 ? 6.724 -7.584 -6.290 1.00 87.50 74 VAL A CA 1
ATOM 512 C C . VAL A 1 74 ? 6.287 -6.606 -7.384 1.00 87.50 74 VAL A C 1
ATOM 514 O O . VAL A 1 74 ? 5.938 -7.025 -8.490 1.00 87.50 74 VAL A O 1
ATOM 517 N N . LEU A 1 75 ? 6.276 -5.299 -7.102 1.00 85.12 75 LEU A N 1
ATOM 518 C CA . LEU A 1 75 ? 5.829 -4.309 -8.081 1.00 85.12 75 LEU A CA 1
ATOM 519 C C . LEU A 1 75 ? 6.811 -4.210 -9.262 1.00 85.12 75 LEU A C 1
ATOM 521 O O . LEU A 1 75 ? 8.002 -4.004 -9.039 1.00 85.12 75 LEU A O 1
ATOM 525 N N . PRO A 1 76 ? 6.323 -4.237 -10.516 1.00 81.44 76 PRO A N 1
ATOM 526 C CA . PRO A 1 76 ? 7.169 -4.336 -11.701 1.00 81.44 76 PRO A CA 1
ATOM 527 C C . PRO A 1 76 ? 8.064 -3.107 -11.885 1.00 81.44 76 PRO A C 1
ATOM 529 O O . PRO A 1 76 ? 7.587 -1.969 -11.932 1.00 81.44 76 PRO A O 1
ATOM 532 N N . THR A 1 77 ? 9.362 -3.341 -12.054 1.00 86.00 77 THR A N 1
ATOM 533 C CA . THR A 1 77 ? 10.385 -2.301 -12.221 1.00 86.00 77 THR A CA 1
ATOM 534 C C . THR A 1 77 ? 11.097 -2.407 -13.559 1.00 86.00 77 THR A C 1
ATOM 536 O O . THR A 1 77 ? 11.011 -3.412 -14.270 1.00 86.00 77 THR A O 1
ATOM 539 N N . ARG A 1 78 ? 11.785 -1.328 -13.933 1.00 82.00 78 ARG A N 1
ATOM 540 C CA . ARG A 1 78 ? 12.829 -1.368 -14.964 1.00 82.00 78 ARG A CA 1
ATOM 541 C C . ARG A 1 78 ? 14.080 -2.057 -14.398 1.00 82.00 78 ARG A C 1
ATOM 543 O O . ARG A 1 78 ? 14.097 -2.412 -13.220 1.00 82.00 78 ARG A O 1
ATOM 550 N N . ALA A 1 79 ? 15.096 -2.275 -15.232 1.00 81.12 79 ALA A N 1
ATOM 551 C CA . ALA A 1 79 ? 16.397 -2.726 -14.743 1.00 81.12 79 ALA A CA 1
ATOM 552 C C . ALA A 1 79 ? 16.886 -1.730 -13.677 1.00 81.12 79 ALA A C 1
ATOM 554 O O . ALA A 1 79 ? 16.963 -0.533 -13.947 1.00 81.12 79 ALA A O 1
ATOM 555 N N . LEU A 1 80 ? 17.084 -2.227 -12.458 1.00 80.25 80 LEU A N 1
ATOM 556 C CA . LEU A 1 80 ? 17.506 -1.451 -11.298 1.00 80.25 80 LEU A CA 1
ATOM 557 C C . LEU A 1 80 ? 18.928 -1.878 -10.944 1.00 80.25 80 LEU A C 1
ATOM 559 O O . LEU A 1 80 ? 19.173 -3.061 -10.708 1.00 80.25 80 LEU A O 1
ATOM 563 N N . ASP A 1 81 ? 19.835 -0.914 -10.855 1.00 86.88 81 ASP A N 1
ATOM 564 C CA . ASP A 1 81 ? 21.168 -1.116 -10.289 1.00 86.88 81 ASP A CA 1
ATOM 565 C C . ASP A 1 81 ? 21.065 -1.293 -8.763 1.00 86.88 81 ASP A C 1
ATOM 567 O O . ASP A 1 81 ? 20.108 -0.813 -8.143 1.00 86.88 81 ASP A O 1
ATOM 571 N N . GLY A 1 82 ? 22.058 -1.921 -8.121 1.00 84.81 82 GLY A N 1
ATOM 572 C CA . GLY A 1 82 ? 22.008 -2.242 -6.683 1.00 84.81 82 GLY A CA 1
ATOM 573 C C . GLY A 1 82 ? 21.676 -1.045 -5.777 1.00 84.81 82 GLY A C 1
ATOM 574 O O . GLY A 1 82 ? 20.844 -1.158 -4.878 1.00 84.81 82 GLY A O 1
ATOM 575 N N . ALA A 1 83 ? 22.232 0.135 -6.070 1.00 87.19 83 ALA A N 1
ATOM 576 C CA . ALA A 1 83 ? 21.930 1.368 -5.338 1.00 87.19 83 ALA A CA 1
ATOM 577 C C . ALA A 1 83 ? 20.461 1.811 -5.489 1.00 87.19 83 ALA A C 1
ATOM 579 O O . ALA A 1 83 ? 19.824 2.221 -4.520 1.00 87.19 83 ALA A O 1
ATOM 580 N N . SER A 1 84 ? 19.893 1.685 -6.691 1.00 84.25 84 SER A N 1
ATOM 581 C CA . SER A 1 84 ? 18.495 2.045 -6.961 1.00 84.25 84 SER A CA 1
ATOM 582 C C . SER A 1 84 ? 17.503 1.066 -6.323 1.00 84.25 84 SER A C 1
ATOM 584 O O . SER A 1 84 ? 16.430 1.473 -5.876 1.00 84.25 84 SER A O 1
ATOM 586 N N . LEU A 1 85 ? 17.888 -0.208 -6.191 1.00 88.00 85 LEU A N 1
ATOM 587 C CA . LEU A 1 85 ? 17.124 -1.203 -5.444 1.00 88.00 85 LEU A CA 1
ATOM 588 C C . LEU A 1 85 ? 17.112 -0.885 -3.942 1.00 88.00 85 LEU A C 1
ATOM 590 O O . LEU A 1 85 ? 16.050 -0.937 -3.323 1.00 88.00 85 LEU A O 1
ATOM 594 N N . ILE A 1 86 ? 18.249 -0.476 -3.369 1.00 88.56 86 ILE A N 1
ATOM 595 C CA . ILE A 1 86 ? 18.318 -0.024 -1.968 1.00 88.56 86 ILE A CA 1
ATOM 596 C C . ILE A 1 86 ? 17.453 1.226 -1.762 1.00 88.56 86 ILE A C 1
ATOM 598 O O . ILE A 1 86 ? 16.635 1.258 -0.844 1.00 88.56 86 ILE A O 1
ATOM 602 N N . ALA A 1 87 ? 17.565 2.226 -2.642 1.00 85.69 87 ALA A N 1
ATOM 603 C CA . ALA A 1 87 ? 16.747 3.440 -2.577 1.00 85.69 87 ALA A CA 1
ATOM 604 C C . ALA A 1 87 ? 15.244 3.131 -2.673 1.00 85.69 87 ALA A C 1
ATOM 606 O O . ALA A 1 87 ? 14.429 3.735 -1.974 1.00 85.69 87 ALA A O 1
ATOM 607 N N . ARG A 1 88 ? 14.869 2.144 -3.494 1.00 88.19 88 ARG A N 1
ATOM 608 C CA . ARG A 1 88 ? 13.497 1.649 -3.585 1.00 88.19 88 ARG A CA 1
ATOM 609 C C . ARG A 1 88 ? 13.046 1.003 -2.279 1.00 88.19 88 ARG A C 1
ATOM 611 O O . ARG A 1 88 ? 12.004 1.387 -1.758 1.00 88.19 88 ARG A O 1
ATOM 618 N N . LEU A 1 89 ? 13.816 0.064 -1.733 1.00 90.06 89 LEU A N 1
ATOM 619 C CA . LEU A 1 89 ? 13.492 -0.579 -0.456 1.00 90.06 89 LEU A CA 1
ATOM 620 C C . LEU A 1 89 ? 13.320 0.455 0.661 1.00 90.06 89 LEU A C 1
ATOM 622 O O . LEU A 1 89 ? 12.333 0.396 1.389 1.00 90.06 89 LEU A O 1
ATOM 626 N N . LEU A 1 90 ? 14.216 1.443 0.732 1.00 88.81 90 LEU A N 1
ATOM 627 C CA . LEU A 1 90 ? 14.119 2.557 1.674 1.00 88.81 90 LEU A CA 1
ATOM 628 C C . LEU A 1 90 ? 12.856 3.393 1.453 1.00 88.81 90 LEU A C 1
ATOM 630 O O . LEU A 1 90 ? 12.137 3.658 2.409 1.00 88.81 90 LEU A O 1
ATOM 634 N N . GLY A 1 91 ? 12.532 3.765 0.212 1.00 86.50 91 GLY A N 1
ATOM 635 C CA . GLY A 1 91 ? 11.328 4.545 -0.088 1.00 86.50 91 GLY A CA 1
ATOM 636 C C . GLY A 1 91 ? 10.036 3.840 0.337 1.00 86.50 91 GLY A C 1
ATOM 637 O O . GLY A 1 91 ? 9.154 4.458 0.932 1.00 86.50 91 GLY A O 1
ATOM 638 N N . PHE A 1 92 ? 9.936 2.531 0.091 1.00 90.19 92 PHE A N 1
ATOM 639 C CA . PHE A 1 92 ? 8.794 1.731 0.540 1.00 90.19 92 PHE A CA 1
ATOM 640 C C . PHE A 1 92 ? 8.798 1.495 2.058 1.00 90.19 92 PHE A C 1
ATOM 642 O O . PHE A 1 92 ? 7.725 1.490 2.660 1.00 90.19 92 PHE A O 1
ATOM 649 N N . ALA A 1 93 ? 9.968 1.348 2.687 1.00 88.81 93 ALA A N 1
ATOM 650 C CA . ALA A 1 93 ? 10.088 1.223 4.139 1.00 88.81 93 ALA A CA 1
ATOM 651 C C . ALA A 1 93 ? 9.661 2.513 4.857 1.00 88.81 93 ALA A C 1
ATOM 653 O O . ALA A 1 93 ? 8.843 2.446 5.768 1.00 88.81 93 ALA A O 1
ATOM 654 N N . ILE A 1 94 ? 10.121 3.680 4.394 1.00 89.69 94 ILE A N 1
ATOM 655 C CA . ILE A 1 94 ? 9.720 4.996 4.922 1.00 89.69 94 ILE A CA 1
ATOM 656 C C . ILE A 1 94 ? 8.211 5.195 4.757 1.00 89.69 94 ILE A C 1
ATOM 658 O O . ILE A 1 94 ? 7.537 5.669 5.670 1.00 89.69 94 ILE A O 1
ATOM 662 N N . LEU A 1 95 ? 7.653 4.806 3.606 1.00 89.00 95 LEU A N 1
ATOM 663 C CA . LEU A 1 95 ? 6.212 4.888 3.383 1.00 89.00 95 LEU A CA 1
ATOM 664 C C . LEU A 1 95 ? 5.432 3.976 4.342 1.00 89.00 95 LEU A C 1
ATOM 666 O O . LEU A 1 95 ? 4.426 4.408 4.907 1.00 89.00 95 LEU A O 1
ATOM 670 N N . ALA A 1 96 ? 5.887 2.734 4.533 1.00 87.88 96 ALA A N 1
ATOM 671 C CA . ALA A 1 96 ? 5.284 1.786 5.468 1.00 87.88 96 ALA A CA 1
ATOM 672 C C . ALA A 1 96 ? 5.369 2.292 6.914 1.00 87.88 96 ALA A C 1
ATOM 674 O O . ALA A 1 96 ? 4.399 2.191 7.664 1.00 87.88 96 ALA A O 1
ATOM 675 N N . GLU A 1 97 ? 6.494 2.898 7.282 1.00 89.50 97 GLU A N 1
ATOM 676 C CA . GLU A 1 97 ? 6.697 3.516 8.582 1.00 89.50 97 GLU A CA 1
ATOM 677 C C . GLU A 1 97 ? 5.746 4.706 8.793 1.00 89.50 97 GLU A C 1
ATOM 679 O O . GLU A 1 97 ? 5.013 4.744 9.782 1.00 89.50 97 GLU A O 1
ATOM 684 N N . ALA A 1 98 ? 5.677 5.646 7.845 1.00 86.56 98 ALA A N 1
ATOM 685 C CA . ALA A 1 98 ? 4.765 6.790 7.906 1.00 86.56 98 ALA A CA 1
ATOM 686 C C . ALA A 1 98 ? 3.294 6.349 8.010 1.00 86.56 98 ALA A C 1
ATOM 688 O O . ALA A 1 98 ? 2.508 6.928 8.769 1.00 86.56 98 ALA A O 1
ATOM 689 N N . PHE A 1 99 ? 2.927 5.295 7.277 1.00 84.94 99 PHE A N 1
ATOM 690 C CA . PHE A 1 99 ? 1.610 4.673 7.362 1.00 84.94 99 PHE A CA 1
ATOM 691 C C . PHE A 1 99 ? 1.344 4.104 8.757 1.00 84.94 99 PHE A C 1
ATOM 693 O O . PHE A 1 99 ? 0.308 4.388 9.359 1.00 84.94 99 PHE A O 1
ATOM 700 N N . LEU A 1 100 ? 2.307 3.374 9.316 1.00 85.56 100 LEU A N 1
ATOM 701 C CA .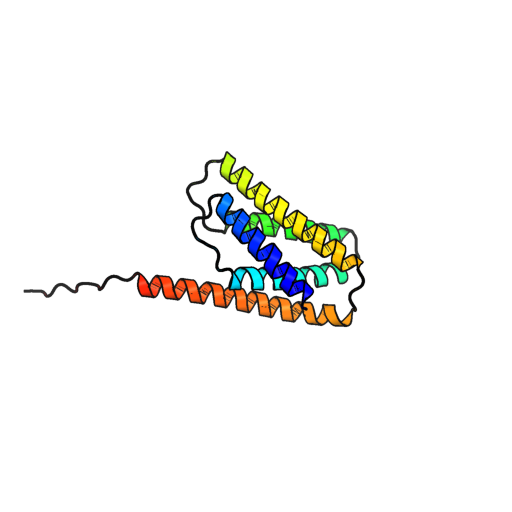 LEU A 1 100 ? 2.206 2.778 10.641 1.00 85.56 100 LEU A CA 1
ATOM 702 C C . LEU A 1 100 ? 2.065 3.834 11.744 1.00 85.56 100 LEU A C 1
ATOM 704 O O . LEU A 1 100 ? 1.146 3.744 12.560 1.00 85.56 100 LEU A O 1
ATOM 708 N N . TRP A 1 101 ? 2.907 4.874 11.737 1.00 86.25 101 TRP A N 1
ATOM 709 C CA . TRP A 1 101 ? 2.804 6.001 12.673 1.00 86.25 101 TRP A CA 1
ATOM 710 C C . TRP A 1 101 ? 1.428 6.652 12.619 1.00 86.25 101 TRP A C 1
ATOM 712 O O . TRP A 1 101 ? 0.841 6.978 13.659 1.00 86.25 101 TRP A O 1
ATOM 722 N N . ARG A 1 102 ? 0.883 6.802 11.407 1.00 82.81 102 ARG A N 1
ATOM 723 C CA . ARG A 1 102 ? -0.442 7.377 11.227 1.00 82.81 102 ARG A CA 1
ATOM 724 C C . ARG A 1 102 ? -1.527 6.495 11.839 1.00 82.81 102 ARG A C 1
ATOM 726 O O . ARG A 1 102 ? -2.350 7.010 12.597 1.00 82.81 102 ARG A O 1
ATOM 733 N N . ILE A 1 103 ? -1.511 5.190 11.574 1.00 79.62 103 ILE A N 1
ATOM 734 C CA . ILE A 1 103 ? -2.493 4.256 12.136 1.00 79.62 103 ILE A CA 1
ATOM 735 C C . ILE A 1 103 ? -2.389 4.187 13.664 1.00 79.62 103 ILE A C 1
ATOM 737 O O . ILE A 1 103 ? -3.412 4.229 14.348 1.00 79.62 103 ILE A O 1
ATOM 741 N N . LEU A 1 104 ? -1.177 4.176 14.222 1.00 79.44 104 LEU A N 1
ATOM 742 C CA . LEU A 1 104 ? -0.969 4.190 15.673 1.00 79.44 104 LEU A CA 1
ATOM 743 C C . LEU A 1 104 ? -1.501 5.475 16.326 1.00 79.44 104 LEU A C 1
ATOM 745 O O . LEU A 1 104 ? -2.072 5.419 17.415 1.00 79.44 104 LEU A O 1
ATOM 749 N N . SER A 1 105 ? -1.353 6.627 15.665 1.00 78.25 105 SER A N 1
ATOM 750 C CA . SER A 1 105 ? -1.949 7.893 16.113 1.00 78.25 105 SER A CA 1
ATOM 751 C C . SER A 1 105 ? -3.484 7.832 16.116 1.00 78.25 105 SER A C 1
ATOM 753 O O . SER A 1 105 ? -4.115 8.303 17.061 1.00 78.25 105 SER A O 1
ATOM 755 N N . VAL A 1 106 ? -4.092 7.205 15.103 1.00 73.44 106 VAL A N 1
ATOM 756 C CA . VAL A 1 106 ? -5.552 7.025 15.014 1.00 73.44 106 VAL A CA 1
ATOM 757 C C . VAL A 1 106 ? -6.069 6.047 16.067 1.00 73.44 106 VAL A C 1
ATOM 759 O O . VAL A 1 106 ? -7.082 6.324 16.706 1.00 73.44 106 VAL A O 1
ATOM 762 N N . ALA A 1 107 ? -5.372 4.930 16.282 1.00 70.38 107 ALA A N 1
ATOM 763 C CA . ALA A 1 107 ? -5.752 3.918 17.263 1.00 70.38 107 ALA A CA 1
ATOM 764 C C . ALA A 1 107 ? -5.760 4.477 18.697 1.00 70.38 107 ALA A C 1
ATOM 766 O O . ALA A 1 107 ? -6.656 4.153 19.476 1.00 70.38 107 ALA A O 1
ATOM 767 N N . ARG A 1 108 ? -4.824 5.382 19.016 1.00 72.38 108 ARG A N 1
ATOM 768 C CA . ARG A 1 108 ? -4.803 6.129 20.287 1.00 72.38 108 ARG A CA 1
ATOM 769 C C . ARG A 1 108 ? -5.961 7.129 20.425 1.00 72.38 108 ARG A C 1
ATOM 771 O O . ARG A 1 108 ? -6.322 7.483 21.539 1.00 72.38 108 ARG A O 1
ATOM 778 N N . GLY A 1 109 ? -6.563 7.561 19.315 1.00 65.69 109 GLY A N 1
ATOM 779 C CA . GLY A 1 109 ? -7.598 8.600 19.249 1.00 65.69 109 GLY A CA 1
ATOM 780 C C . GLY A 1 109 ? -9.040 8.163 19.546 1.00 65.69 109 GLY A C 1
ATOM 781 O O . GLY A 1 109 ? -9.953 8.931 19.270 1.00 65.69 109 GLY A O 1
ATOM 782 N N . GLY A 1 110 ? -9.281 6.963 20.086 1.00 53.53 110 GLY A N 1
ATOM 783 C CA . GLY A 1 110 ? -10.592 6.606 20.652 1.00 53.53 110 GLY A CA 1
ATOM 784 C C . GLY A 1 110 ? -11.724 6.354 19.641 1.00 53.53 110 GLY A C 1
ATOM 785 O O . GLY A 1 110 ? -12.802 6.931 19.751 1.00 53.53 110 GLY A O 1
ATOM 786 N N . LEU A 1 111 ? -11.534 5.453 18.671 1.00 59.69 111 LEU A N 1
ATOM 787 C CA . LEU A 1 111 ? -12.657 4.910 17.883 1.00 59.69 111 LEU A CA 1
ATOM 788 C C . LEU A 1 111 ? -13.578 4.043 18.769 1.00 59.69 111 LEU A C 1
ATOM 790 O O . LEU A 1 111 ? -13.114 3.303 19.640 1.00 59.69 111 LEU A O 1
ATOM 794 N N . ARG A 1 112 ? -14.898 4.066 18.543 1.00 63.09 112 ARG A N 1
ATOM 795 C CA . ARG A 1 112 ? -15.846 3.177 19.250 1.00 63.09 112 ARG A CA 1
ATOM 796 C C . ARG A 1 112 ? -15.569 1.710 18.888 1.00 63.09 112 ARG A C 1
ATOM 798 O O . ARG A 1 112 ? -15.294 1.397 17.734 1.00 63.09 112 ARG A O 1
ATOM 805 N N . TRP A 1 113 ? -15.590 0.812 19.875 1.00 54.09 113 TRP A N 1
ATOM 806 C CA . TRP A 1 113 ? -15.256 -0.619 19.721 1.00 54.09 113 TRP A CA 1
ATOM 807 C C . TRP A 1 113 ? -16.083 -1.323 18.629 1.00 54.09 113 TRP A C 1
ATOM 809 O O . TRP A 1 113 ? -15.559 -2.095 17.826 1.00 54.09 113 TRP A O 1
ATOM 819 N N . THR A 1 114 ? -17.366 -0.977 18.530 1.00 57.44 114 THR A N 1
ATOM 820 C CA . THR A 1 114 ? -18.302 -1.480 17.513 1.00 57.44 114 THR A CA 1
ATOM 821 C C . THR A 1 114 ? -17.873 -1.182 16.076 1.00 57.44 114 THR A C 1
ATOM 823 O O . THR A 1 114 ? -18.072 -2.017 15.200 1.00 57.44 114 THR A O 1
ATOM 826 N N . ASP A 1 115 ? -17.215 -0.049 15.828 1.00 62.69 115 ASP A N 1
ATOM 827 C CA . ASP A 1 115 ? -16.763 0.345 14.485 1.00 62.69 115 ASP A CA 1
ATOM 828 C C . ASP A 1 115 ? -15.561 -0.504 14.013 1.00 62.69 115 ASP A C 1
ATOM 830 O O . ASP A 1 115 ? -15.245 -0.571 12.830 1.00 62.69 115 ASP A O 1
ATOM 834 N N . THR A 1 116 ? -14.890 -1.204 14.940 1.00 60.50 116 THR A N 1
ATOM 835 C CA . THR A 1 116 ? -13.644 -1.940 14.651 1.00 60.50 116 THR A CA 1
ATOM 836 C C . THR A 1 116 ? -13.889 -3.400 14.291 1.00 60.50 116 THR A C 1
ATOM 838 O O . THR A 1 116 ? -13.257 -3.918 13.376 1.00 60.50 116 THR A O 1
ATOM 841 N N . ARG A 1 117 ? -14.861 -4.056 14.940 1.00 59.19 117 ARG A N 1
ATOM 842 C CA . ARG A 1 117 ? -15.255 -5.431 14.584 1.00 59.19 117 ARG A CA 1
ATOM 843 C C . ARG A 1 117 ? -15.825 -5.525 13.169 1.00 59.19 117 ARG A C 1
ATOM 845 O O . ARG A 1 117 ? -15.523 -6.475 12.457 1.00 59.19 117 ARG A O 1
ATOM 852 N N . ASN A 1 118 ? -16.565 -4.507 12.731 1.00 65.88 118 ASN A N 1
ATOM 853 C CA . ASN A 1 118 ? -17.066 -4.430 11.356 1.00 65.88 118 ASN A CA 1
ATOM 854 C C . ASN A 1 118 ? -15.978 -4.034 10.343 1.00 65.88 118 ASN A C 1
ATOM 856 O O . ASN A 1 118 ? -16.145 -4.262 9.145 1.00 65.88 118 ASN A O 1
ATOM 860 N N . ALA A 1 119 ? -14.851 -3.476 10.797 1.00 62.91 119 ALA A N 1
ATOM 861 C CA . ALA A 1 119 ? -13.764 -3.055 9.921 1.00 62.91 119 ALA A CA 1
ATOM 862 C C . ALA A 1 119 ? -12.991 -4.241 9.328 1.00 62.91 119 ALA A C 1
ATOM 864 O O . ALA A 1 119 ? -12.574 -4.150 8.179 1.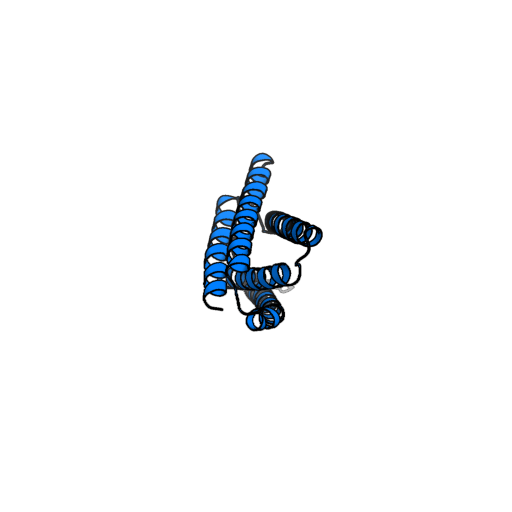00 62.91 119 ALA A O 1
ATOM 865 N N . ILE A 1 120 ? -12.839 -5.356 10.055 1.00 65.75 120 ILE A N 1
ATOM 866 C CA . ILE A 1 120 ? -12.108 -6.549 9.583 1.00 65.75 120 ILE A CA 1
ATOM 867 C C . ILE A 1 120 ? -12.753 -7.175 8.331 1.00 65.75 120 ILE A C 1
ATOM 869 O O . ILE A 1 120 ? -12.073 -7.264 7.304 1.00 65.75 120 ILE A O 1
ATOM 873 N N . PRO A 1 121 ? -14.040 -7.587 8.347 1.00 71.56 121 PRO A N 1
ATOM 874 C CA . PRO A 1 121 ? -14.664 -8.173 7.162 1.00 71.56 121 PRO A CA 1
ATOM 875 C C . PRO A 1 121 ? -14.782 -7.157 6.022 1.00 71.56 121 PRO A C 1
ATOM 877 O O . PRO A 1 121 ? -14.600 -7.515 4.859 1.00 71.56 121 PRO A O 1
ATOM 880 N N . LEU A 1 122 ? -15.016 -5.877 6.338 1.00 68.44 122 LEU A N 1
ATOM 881 C CA . LEU A 1 122 ? -15.052 -4.819 5.332 1.00 68.44 122 LEU A CA 1
ATOM 882 C C . LEU A 1 122 ? -13.695 -4.652 4.647 1.00 68.44 122 LEU A C 1
ATOM 884 O O . LEU A 1 122 ? -13.625 -4.556 3.427 1.00 68.44 122 LEU A O 1
ATOM 888 N N . ALA A 1 123 ? -12.611 -4.642 5.413 1.00 75.81 123 ALA A N 1
ATOM 889 C CA . ALA A 1 123 ? -11.272 -4.539 4.872 1.00 75.81 123 ALA A CA 1
ATOM 890 C C . ALA A 1 123 ? -10.924 -5.717 3.963 1.00 75.81 123 ALA A C 1
ATOM 892 O O . ALA A 1 123 ? -10.397 -5.509 2.871 1.00 75.81 123 ALA A O 1
ATOM 893 N N . ALA A 1 124 ? -11.274 -6.936 4.382 1.00 73.19 124 ALA A N 1
ATOM 894 C CA . ALA A 1 124 ? -11.117 -8.129 3.560 1.00 73.19 124 ALA A CA 1
ATOM 895 C C . ALA A 1 124 ? -11.903 -8.005 2.243 1.00 73.19 124 ALA A C 1
ATOM 897 O O . ALA A 1 124 ? -11.353 -8.274 1.175 1.00 73.19 124 ALA A O 1
ATOM 898 N N . ALA A 1 125 ? -13.147 -7.513 2.293 1.00 75.56 125 ALA A N 1
ATOM 899 C CA . ALA A 1 125 ? -13.964 -7.275 1.104 1.00 75.56 125 ALA A CA 1
ATOM 900 C C . ALA A 1 125 ? -13.351 -6.214 0.174 1.00 75.56 12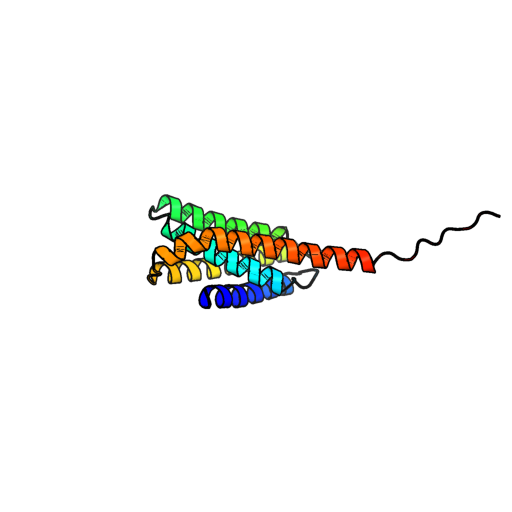5 ALA A C 1
ATOM 902 O O . ALA A 1 125 ? -13.284 -6.411 -1.037 1.00 75.56 125 ALA A O 1
ATOM 903 N N . VAL A 1 126 ? -12.854 -5.107 0.727 1.00 73.38 126 VAL A N 1
ATOM 904 C CA . VAL A 1 126 ? -12.212 -4.029 -0.037 1.00 73.38 126 VAL A CA 1
ATOM 905 C C . VAL A 1 126 ? -10.909 -4.521 -0.688 1.00 73.38 126 VAL A C 1
ATOM 907 O O . VAL A 1 126 ? -10.658 -4.228 -1.855 1.00 73.38 126 VAL A O 1
ATOM 910 N N . ILE A 1 127 ? -10.104 -5.326 0.008 1.00 73.88 127 ILE A N 1
ATOM 911 C CA . ILE A 1 127 ? -8.890 -5.936 -0.559 1.00 73.88 127 ILE A CA 1
ATOM 912 C C . ILE A 1 127 ? -9.248 -6.939 -1.661 1.00 73.88 127 ILE A C 1
ATOM 914 O O . ILE A 1 127 ? -8.629 -6.925 -2.726 1.00 73.88 127 ILE A O 1
ATOM 918 N N . ALA A 1 128 ? -10.274 -7.767 -1.454 1.00 77.12 128 ALA A N 1
ATOM 919 C CA . ALA A 1 128 ? -10.757 -8.694 -2.473 1.00 77.12 128 ALA A CA 1
ATOM 920 C C . ALA A 1 128 ? -11.240 -7.945 -3.728 1.00 77.12 128 ALA A C 1
ATOM 922 O O . ALA A 1 128 ? -10.869 -8.296 -4.849 1.00 77.12 128 ALA A O 1
ATOM 923 N N . LEU A 1 129 ? -11.993 -6.855 -3.552 1.00 73.00 129 LEU A N 1
ATOM 924 C CA . LEU A 1 129 ? -12.423 -5.987 -4.649 1.00 73.00 129 LEU A CA 1
ATOM 925 C C . LEU A 1 129 ? -11.239 -5.314 -5.354 1.00 73.00 129 LEU A C 1
ATOM 927 O O . LEU A 1 129 ? -11.224 -5.262 -6.585 1.00 73.00 129 LEU A O 1
ATOM 931 N N . ALA A 1 130 ? -10.230 -4.847 -4.613 1.00 74.94 130 ALA A N 1
ATOM 932 C CA . ALA A 1 130 ? -8.999 -4.301 -5.186 1.00 74.94 130 ALA A CA 1
ATOM 933 C C . ALA A 1 130 ? -8.274 -5.333 -6.059 1.00 74.94 130 ALA A C 1
ATOM 935 O O . ALA A 1 130 ? -7.873 -5.021 -7.185 1.00 74.94 130 ALA A O 1
ATOM 936 N N . ALA A 1 131 ? -8.152 -6.570 -5.569 1.00 75.31 131 ALA A N 1
ATOM 937 C CA . ALA A 1 131 ? -7.528 -7.667 -6.298 1.00 75.31 131 ALA A CA 1
ATOM 938 C C . ALA A 1 131 ? -8.285 -7.970 -7.601 1.00 75.31 131 ALA A C 1
ATOM 940 O O . ALA A 1 131 ? -7.676 -8.037 -8.671 1.00 75.31 131 ALA A O 1
ATOM 941 N N . ILE A 1 132 ? -9.620 -8.054 -7.546 1.00 73.62 132 ILE A N 1
ATOM 942 C CA . ILE A 1 132 ? -10.467 -8.280 -8.728 1.00 73.62 132 ILE A CA 1
ATOM 943 C C . ILE A 1 132 ? -10.353 -7.113 -9.722 1.00 73.62 132 ILE A C 1
ATOM 945 O O . ILE A 1 132 ? -10.199 -7.332 -10.927 1.00 73.62 132 ILE A O 1
ATOM 949 N N . ALA A 1 133 ? -10.389 -5.867 -9.242 1.00 67.81 133 ALA A N 1
ATOM 950 C CA . ALA A 1 133 ? -10.255 -4.677 -10.081 1.00 67.81 133 ALA A CA 1
ATOM 951 C C . ALA A 1 133 ? -8.885 -4.616 -10.783 1.00 67.81 133 ALA A C 1
ATOM 953 O O . ALA A 1 133 ? -8.812 -4.257 -11.964 1.00 67.81 133 ALA A O 1
ATOM 954 N N . GLY A 1 134 ? -7.816 -5.026 -10.090 1.00 58.44 134 GLY A N 1
ATOM 955 C CA . GLY A 1 134 ? -6.476 -5.173 -10.659 1.00 58.44 134 GLY A CA 1
ATOM 956 C C . GLY A 1 134 ? -6.424 -6.212 -11.785 1.00 58.44 134 GLY A C 1
ATOM 957 O O . GLY A 1 134 ? -5.934 -5.916 -12.880 1.00 58.44 134 GLY A O 1
ATOM 958 N N . GLN A 1 135 ? -7.016 -7.391 -11.568 1.00 59.25 135 GLN A N 1
ATOM 959 C CA . GLN A 1 135 ? -7.081 -8.470 -12.568 1.00 59.25 135 GLN A CA 1
ATOM 960 C C . GLN A 1 135 ? -7.877 -8.061 -13.819 1.00 59.25 135 GLN A C 1
ATOM 962 O O . GLN A 1 135 ? -7.455 -8.311 -14.954 1.00 59.25 135 GLN A O 1
ATOM 967 N N . ARG A 1 136 ? -9.001 -7.353 -13.635 1.00 54.19 136 ARG A N 1
ATOM 968 C CA . ARG A 1 136 ? -9.873 -6.911 -14.739 1.00 54.19 136 ARG A CA 1
ATOM 969 C C . ARG A 1 136 ? -9.159 -5.980 -15.721 1.00 54.19 136 ARG A C 1
ATOM 971 O O . ARG A 1 136 ? -9.435 -6.024 -16.922 1.00 54.19 136 ARG A O 1
ATOM 978 N N . LYS A 1 137 ? -8.240 -5.141 -15.230 1.00 51.09 137 LYS A N 1
ATOM 979 C CA . LYS A 1 137 ? -7.456 -4.226 -16.073 1.00 51.09 137 LYS A CA 1
ATOM 980 C C . LYS A 1 137 ? -6.343 -4.965 -16.830 1.00 51.09 137 LYS A C 1
ATOM 982 O O . LYS A 1 137 ? -6.143 -4.679 -18.007 1.00 51.09 137 LYS A O 1
ATOM 987 N N . SER A 1 138 ? -5.709 -5.962 -16.203 1.00 48.16 138 SER A N 1
ATOM 988 C CA . SER A 1 138 ? -4.700 -6.829 -16.838 1.00 48.16 138 SER A CA 1
ATOM 989 C C . SER A 1 138 ? -5.277 -7.648 -18.008 1.00 48.16 138 SER A C 1
ATOM 991 O O . SER A 1 138 ? -4.731 -7.633 -19.114 1.00 48.16 138 SER A O 1
ATOM 993 N N . SER A 1 139 ? -6.460 -8.252 -17.827 1.00 48.56 139 SER A N 1
ATOM 994 C CA . SER A 1 139 ? -7.151 -9.003 -18.893 1.00 48.56 139 SER A CA 1
ATOM 995 C C . SER A 1 139 ? -7.515 -8.144 -20.114 1.00 48.56 139 SER A C 1
ATOM 997 O O . SER A 1 139 ? -7.394 -8.601 -21.251 1.00 48.56 139 SER A O 1
ATOM 999 N N . ARG A 1 140 ? -7.907 -6.875 -19.916 1.00 49.44 140 ARG A N 1
ATOM 1000 C CA . ARG A 1 140 ? -8.209 -5.958 -21.034 1.00 49.44 140 ARG A CA 1
ATOM 1001 C C . ARG A 1 140 ? -6.969 -5.574 -21.845 1.00 49.44 140 ARG A C 1
ATOM 1003 O O . ARG A 1 140 ? -7.093 -5.384 -23.052 1.00 49.44 140 ARG A O 1
ATOM 1010 N N . SER A 1 141 ? -5.796 -5.483 -21.217 1.00 50.62 141 SER A N 1
ATOM 1011 C CA . SER A 1 141 ? -4.537 -5.231 -21.932 1.00 50.62 141 SER A CA 1
ATOM 1012 C C . SER A 1 141 ? -4.081 -6.444 -22.750 1.00 50.62 141 SER A C 1
ATOM 1014 O O . SER A 1 141 ? -3.650 -6.266 -23.885 1.00 50.62 141 SER A O 1
ATOM 1016 N N . CYS A 1 142 ? -4.259 -7.673 -22.246 1.00 46.47 142 CYS A N 1
ATOM 1017 C CA . CYS A 1 142 ? -3.998 -8.890 -23.032 1.00 46.47 142 CYS A CA 1
ATOM 1018 C C . CYS A 1 142 ? -4.947 -9.037 -24.234 1.00 46.47 142 CYS A C 1
ATOM 1020 O O . CYS A 1 142 ? -4.510 -9.420 -25.317 1.00 46.47 142 CYS A O 1
ATOM 1022 N N . ALA A 1 143 ? -6.228 -8.687 -24.080 1.00 51.75 143 ALA A N 1
ATOM 1023 C CA . ALA A 1 143 ? -7.200 -8.754 -25.175 1.00 51.75 143 ALA A CA 1
ATOM 1024 C C . ALA A 1 143 ? -6.903 -7.763 -26.317 1.00 51.75 143 ALA A C 1
ATOM 1026 O O . ALA A 1 143 ? -7.243 -8.029 -27.465 1.00 51.75 143 ALA A O 1
ATOM 1027 N N . ARG A 1 144 ? -6.248 -6.634 -26.018 1.00 52.91 144 ARG A N 1
ATOM 1028 C CA . ARG A 1 144 ? -5.923 -5.586 -27.001 1.00 52.91 144 ARG A CA 1
ATOM 1029 C C . ARG A 1 144 ? -4.551 -5.777 -27.670 1.00 52.91 144 ARG A C 1
ATOM 1031 O O . ARG A 1 144 ? -4.257 -5.087 -28.637 1.00 52.91 144 ARG A O 1
ATOM 1038 N N . GLY A 1 145 ? -3.727 -6.698 -27.160 1.00 44.47 145 GLY A N 1
ATOM 1039 C CA . GLY A 1 145 ? -2.360 -6.961 -27.626 1.00 44.47 145 GLY A CA 1
ATOM 1040 C C . GLY A 1 145 ? -2.187 -8.192 -28.522 1.00 44.47 145 GLY A C 1
ATOM 1041 O O . GLY A 1 145 ? -1.058 -8.486 -28.899 1.00 44.47 145 GLY A O 1
ATOM 1042 N N . ARG A 1 146 ? -3.254 -8.931 -28.868 1.00 45.12 146 ARG A N 1
ATOM 1043 C CA . ARG A 1 146 ? -3.158 -10.005 -29.873 1.00 45.12 146 ARG A CA 1
ATOM 1044 C C . ARG A 1 146 ? -3.202 -9.395 -31.281 1.00 45.12 146 ARG A C 1
ATOM 1046 O O . ARG A 1 146 ? -4.271 -8.925 -31.671 1.00 45.12 146 ARG A O 1
ATOM 1053 N N . PRO A 1 147 ? -2.111 -9.416 -32.071 1.00 54.47 147 PRO A N 1
ATOM 1054 C CA . PRO A 1 147 ? -2.236 -9.191 -33.504 1.00 54.47 147 PRO A CA 1
ATOM 1055 C C . PRO A 1 147 ? -3.073 -10.326 -34.123 1.00 54.47 147 PRO A C 1
ATOM 1057 O O . PRO A 1 147 ? -3.079 -11.446 -33.594 1.00 54.47 147 PRO A O 1
ATOM 1060 N N . PRO A 1 148 ? -3.793 -10.077 -35.231 1.00 53.72 148 PRO A N 1
ATOM 1061 C CA . PRO A 1 148 ? -4.509 -11.132 -35.927 1.00 53.72 148 PRO A CA 1
ATOM 1062 C C . PRO A 1 148 ? -3.497 -12.169 -36.422 1.00 53.72 148 PRO A C 1
ATOM 1064 O O . PRO A 1 148 ? -2.594 -11.863 -37.200 1.00 53.72 148 PRO A O 1
ATOM 1067 N N . VAL A 1 149 ? -3.647 -13.406 -35.950 1.00 58.09 149 VAL A N 1
ATOM 1068 C CA . VAL A 1 149 ? -2.921 -14.573 -36.453 1.00 58.09 149 VAL A CA 1
ATOM 1069 C C . VAL A 1 149 ? -3.275 -14.717 -37.934 1.00 58.09 149 VAL A C 1
ATOM 1071 O O . VAL A 1 149 ? -4.359 -15.192 -38.273 1.00 58.09 149 VAL A O 1
ATOM 1074 N N . ARG A 1 150 ? -2.384 -14.266 -38.829 1.00 47.25 150 ARG A N 1
ATOM 1075 C CA . ARG A 1 150 ? -2.472 -14.554 -40.265 1.00 47.25 150 ARG A CA 1
ATOM 1076 C C . ARG A 1 150 ? -2.325 -16.064 -40.436 1.00 47.25 150 ARG A C 1
ATOM 1078 O O . ARG A 1 150 ? -1.219 -16.592 -40.405 1.00 47.25 150 ARG A O 1
ATOM 1085 N N . ARG A 1 151 ? -3.450 -16.762 -40.596 1.00 45.47 151 ARG A N 1
ATOM 1086 C CA . ARG A 1 151 ? -3.464 -18.128 -41.123 1.00 45.47 151 ARG A CA 1
ATOM 1087 C C . ARG A 1 151 ? -3.015 -18.049 -42.582 1.00 45.47 151 ARG A C 1
ATOM 1089 O O . ARG A 1 151 ? -3.723 -17.480 -43.409 1.00 45.47 151 ARG A O 1
ATOM 1096 N N . ALA A 1 152 ? -1.823 -18.553 -42.879 1.00 44.88 152 ALA A N 1
ATOM 1097 C CA . ALA A 1 152 ? -1.393 -18.792 -44.249 1.00 44.88 152 ALA A CA 1
ATOM 1098 C C . ALA A 1 152 ? -2.271 -19.904 -44.850 1.00 44.88 152 ALA A C 1
ATOM 1100 O O . ALA A 1 152 ? -2.431 -20.958 -44.235 1.00 44.88 152 ALA A O 1
ATOM 1101 N N . CYS A 1 153 ? -2.872 -19.650 -46.014 1.00 39.25 153 CYS A N 1
ATOM 1102 C CA . CYS A 1 153 ? -3.523 -20.684 -46.821 1.00 39.25 153 CYS A CA 1
ATOM 1103 C C . CYS A 1 153 ? -2.440 -21.549 -47.489 1.00 39.25 153 CYS A C 1
ATOM 1105 O O . CYS A 1 153 ? -1.503 -20.970 -48.046 1.00 39.25 153 CYS A O 1
ATOM 1107 N N . PRO A 1 154 ? -2.545 -22.889 -47.471 1.00 53.72 154 PRO A N 1
ATOM 1108 C CA . PRO A 1 154 ? -1.704 -23.734 -48.306 1.00 53.72 154 PRO A CA 1
ATOM 1109 C C . PRO A 1 154 ? -2.201 -23.671 -49.760 1.00 53.72 154 PRO A C 1
ATOM 1111 O O . PRO A 1 154 ? -3.409 -23.642 -50.000 1.00 53.72 154 PRO A O 1
ATOM 1114 N N . ARG A 1 155 ? -1.256 -23.577 -50.700 1.00 49.97 155 ARG A N 1
ATOM 1115 C CA . ARG A 1 155 ? -1.476 -23.780 -52.139 1.00 49.97 155 ARG A CA 1
ATOM 1116 C C . ARG A 1 155 ? -1.428 -25.263 -52.464 1.00 49.97 155 ARG A C 1
ATOM 1118 O O . ARG A 1 155 ? -0.636 -25.958 -51.789 1.00 49.97 155 ARG A O 1
#

Foldseek 3Di:
DVVLLVQLLVLLVLVQVLCVVLAFPDRDPSLLSSLLSSLVLLQLLLQVVVPPDPVSVVVSLVVLLVVLQVCLVPGDGDDADPVSSVVSSVSSNVSSVVSNVVSVVVSVVDDDPVVNVVSNVVSVVSNVVSVVVRVVVVVVVVVVPDDPDPDDDDD

Sequence (155 aa):
MARAVLEGVTFGAALALVHAISGGRFALPLVATTLAMTGASLLLIALVRELASERRSGAVIAATFAAGIVVALVLPTRALDGASLIARLLGFAILAEAFLWRILSVARGGLRWTDTRNAIPLAAAVIALAAIAGQRKSSRSCARGRPPVRRACPR

Radius of gyration: 19.24 Å; chains: 1; bounding box: 40×34×77 Å

pLDDT: mean 74.85, std 12.92, range [39.25, 90.19]

=== Feature glossary ===
Key to the feature types in this record:

pLDDT. pLDDT is the predicted lDDT-Cα score: AlphaFold's confidence that the local environment of each residue (all inter-atomic distances within 15 Å) is correctly placed. It is a per-residue number between 0 and 100, with higher meaning more reliable.

Radius of gyration, Cα contacts, bounding box. The geometric summary reports three shape descriptors. Rg (radius of gyration) measures how spread out the Cα atoms are about their centre of mass; compact globular proteins have small Rg, elongated or unfolded ones large. Cα contacts (<8 Å, |i−j|>4) count long-range residue pairs in spatial proximity — high for tightly packed folds, near zero for rods or random coil. The bounding-box extents give the protein's footprint along x, y, z in Å.

Backbone torsions (φ/ψ). Backbone dihedral angles. Every residue except chain termini has a φ (preceding-C → N → Cα → C) and a ψ (N → Cα → C → next-N). They are reported in degrees following the IUPAC sign convention. Secondary structure is essentially a statement about which (φ, ψ) basin each residue occupies.

Contact-map, Ramachandran, and PAE plots. Plot images: a contact map (which residues are close in 3D, as an N×N binary image), a Ramachandran scatter (backbone torsion angles, revealing secondary-structure composition at a glance), and — for AlphaFold structures — a PAE heatmap (pairwise prediction confidence).

Predicted aligned error. Predicted Aligned Error (PAE) is an AlphaFold confidence matrix: entry (i, j) is the expected error in the position of residue j, in ångströms, when the prediction is superimposed on the true structure at residue i. Low PAE within a block of residues means that block is internally rigid and well-predicted; high PAE between two blocks means their relative placement is uncertain even if each block individually is confident.

Secondary structure (3-state, P-SEA). Three-state secondary structure (P-SEA) collapses the eight DSSP classes into helix (a), strand (b), and coil (c). P-SEA assigns these from Cα geometry alone — distances and angles — without requiring backbone oxygens, so it works on any Cα trace.

Solvent-accessible surface area. Solvent-accessible surface area (SASA) is the area in Å² traced out by the centre of a 1.4 Å probe sphere (a water molecule) rolled over the protein's van der Waals surface (Shrake–Rupley / Lee–Richards construction). Buried residues have near-zero SASA; fully exposed residues can exceed 200 Å². The total SASA scales roughly with the number of surface residues.

Foldseek 3Di. The Foldseek 3Di string encodes local te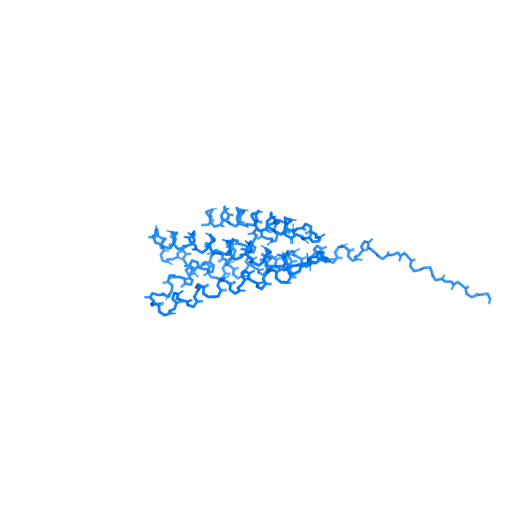rtiary geometry as a 20-letter alphabet — one character per residue — derived from the relative positions of nearby Cα atoms. Unlike the amino-acid sequence, 3Di is a direct function of the 3D structure, so two proteins with the same fold have similar 3Di strings even at low sequence identity.

B-factor. For experimental (PDB) structures, the B-factor (temperature factor) quantifies the positional spread of each atom in the crystal — a combination of thermal vibration and static disorder — in units of Å². High B-factors mark flexible loops or poorly resolved regions; low B-factors mark the rigid, well-ordered core.

mmCIF coordinates. The mmCIF block holds the 3D Cartesian coordinates of each backbone atom (N, Cα, C, O) in ångströms. mmCIF is the PDB's canonical archive format — a tagged-loop text representation of the atomic model.

InterPro / GO / CATH / organism. Functional annotations link the protein to curated databases. InterPro entries identify conserved domains and families by matching the sequence against member-database signatures (Pfam, PROSITE, CDD, …). Gene Ontology (GO) terms describe molecular function, biological process, and cellular component in a controlled vocabulary. CATH places the structure in a hierarchical fold classification (Class/Architecture/Topology/Homologous-superfamily). The organism is the source species.

Rendered structure images. Structure images are PyMOL renders from six orthogonal camera directions. Cartoon representation draws helices as coils and strands as arrows; sticks shows the backbone as bonds; surface shows the solvent-excluded envelope. Rainbow coloring maps sequence position to hue (blue→red, N→C); chain coloring assigns a distinct color per polypeptide.

Sequence. This is the polypeptide sequence — one letter per residue, N-terminus first. Length ranges from a few dozen residues for small domains to over a thousand for large multi-domain proteins.

Secondary structure (8-state, DSSP). The SS8 string is DSSP's per-residue secondary-structure call. α-helix (H) means an i→i+4 H-bond ladder; β-strand (E) means the residue participates in a β-sheet; 3₁₀ (G) and π (I) are tighter and wider helices; T/S are turns/bends; '-' is loop.

Nearest PDB structures. Structural nearest neighbors (via Foldseek easy-search vs the PDB). Reported per hit: target PDB id, E-value, and alignment TM-score. A TM-score above ~0.5 is the conventional threshold for 'same fold'.